Protein AF-Q9GL94-F1 (afdb_monomer)

Mean predicted aligned error: 4.47 Å

Radius of gyration: 18.36 Å; Cα contacts (8 Å, |Δi|>4): 61; chains: 1; bounding box: 44×23×46 Å

InterPro domains:
  IPR001156 Transferrin-like domain [PF00405] (1-81)
  IPR001156 Transferrin-like domain [PR00422] (11-25)
  IPR001156 Transferrin-like domain [PR00422] (27-45)
  IPR001156 Transferrin-like domain [PR00422] (79-81)
  IPR001156 Transferrin-like domain [PS51408] (1-81)

Foldseek 3Di:
DPPDPVCQVVDWAQAPVRDIHGPVCCVVGDPDDDDDDDDDADPPPRPVVVVCVVVVVCCCCANDPRDPVHHPQDDPVDHPD

Solvent-accessible surface area (backbone atoms only — not comparable to full-atom values): 5445 Å² total; per-residue (Å²): 130,78,93,46,76,81,58,47,81,80,45,69,33,70,28,89,85,79,47,74,44,57,62,86,48,43,93,84,35,50,91,76,88,75,82,78,93,77,93,83,64,54,95,74,91,39,53,58,69,58,54,49,52,51,52,55,51,45,46,67,53,16,21,92,89,56,42,91,90,48,47,67,85,58,56,99,88,53,80,98,113

Secondary structure (DSSP, 8-state):
--SSGGGGGG-EEEPTTS-EEEGGGTTTS-S---PPP-----TTT--HHHHHHHHHHHHHHHSTTT-SS--TT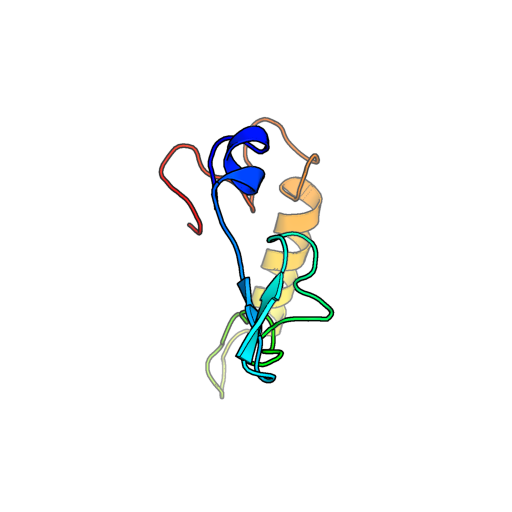-BTTBS--

pLDDT: mean 94.32, std 8.19, range [52.91, 98.69]

Sequence (81 aa):
NLPNEADRDGYELLCRDNTRRPVNEYERCHLARVPSHAVVARSTGGKEDLIWELLNLAQKHFGKGTSEDFQLFSSPHGKDL

Organism: Inia geoffrensis (NCBI:txid9725)

Structure (mmCIF, N/CA/C/O backbone):
data_AF-Q9GL94-F1
#
_entry.id   AF-Q9GL94-F1
#
loop_
_atom_site.group_PDB
_atom_site.id
_atom_site.type_symbol
_atom_site.label_atom_id
_atom_site.label_alt_id
_atom_site.label_comp_id
_atom_site.label_asym_id
_atom_site.label_entity_id
_atom_site.label_seq_id
_atom_site.pdbx_PDB_ins_code
_atom_site.Cartn_x
_atom_site.Car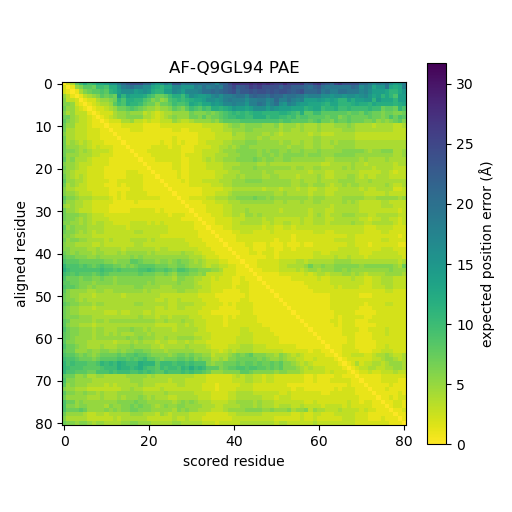tn_y
_atom_site.Cartn_z
_atom_site.occupancy
_atom_site.B_iso_or_equiv
_atom_site.auth_seq_id
_atom_site.auth_comp_id
_atom_site.auth_asym_id
_atom_site.auth_atom_id
_atom_site.pdbx_PDB_model_num
ATOM 1 N N . ASN A 1 1 ? 10.822 -4.779 -1.309 1.00 52.91 1 ASN A N 1
ATOM 2 C CA . ASN A 1 1 ? 11.172 -3.341 -1.327 1.00 52.91 1 ASN A CA 1
ATOM 3 C C . ASN A 1 1 ? 12.658 -3.201 -1.097 1.00 52.91 1 ASN A C 1
ATOM 5 O O . ASN A 1 1 ? 13.146 -3.752 -0.118 1.00 52.91 1 ASN A O 1
ATOM 9 N N . LEU A 1 2 ? 13.368 -2.561 -2.025 1.00 58.53 2 LEU A N 1
ATOM 10 C CA . LEU A 1 2 ? 14.814 -2.373 -1.917 1.00 58.53 2 LEU A CA 1
ATOM 11 C C . LEU A 1 2 ? 15.121 -1.555 -0.649 1.00 58.53 2 LEU A C 1
ATOM 13 O O . LEU A 1 2 ? 14.484 -0.518 -0.455 1.00 58.53 2 LEU A O 1
ATOM 17 N N . PRO A 1 3 ? 16.010 -2.034 0.242 1.00 66.06 3 PRO A N 1
ATOM 18 C CA . PRO A 1 3 ? 16.281 -1.380 1.521 1.00 66.06 3 PRO A CA 1
ATOM 19 C C . PRO A 1 3 ? 16.970 -0.018 1.363 1.00 66.06 3 PRO A C 1
ATOM 21 O O . PRO A 1 3 ? 16.831 0.824 2.246 1.00 66.06 3 PRO A O 1
ATOM 24 N N . ASN A 1 4 ? 17.651 0.218 0.239 1.00 76.69 4 ASN A N 1
ATOM 25 C CA . ASN A 1 4 ? 18.238 1.500 -0.129 1.00 76.69 4 ASN A CA 1
ATOM 26 C C . ASN A 1 4 ? 17.612 2.009 -1.438 1.00 76.69 4 ASN A C 1
ATOM 28 O O . ASN A 1 4 ? 17.492 1.263 -2.410 1.00 76.69 4 ASN A O 1
ATOM 32 N N . GLU A 1 5 ? 17.211 3.283 -1.477 1.00 75.88 5 GLU A N 1
ATOM 33 C CA . GLU A 1 5 ? 16.659 3.892 -2.692 1.00 75.88 5 GLU A CA 1
ATOM 34 C C . GLU A 1 5 ? 17.693 3.989 -3.816 1.00 75.88 5 GLU A C 1
ATOM 36 O O . GLU A 1 5 ? 17.309 3.874 -4.975 1.00 75.88 5 GLU A O 1
ATOM 41 N N . ALA A 1 6 ? 18.982 4.123 -3.487 1.00 80.25 6 ALA A N 1
ATOM 42 C CA . ALA A 1 6 ? 20.062 4.151 -4.476 1.00 80.25 6 ALA A CA 1
ATOM 43 C C . ALA A 1 6 ? 20.194 2.828 -5.252 1.00 80.25 6 ALA A C 1
ATOM 45 O O . ALA A 1 6 ? 20.643 2.821 -6.393 1.00 80.25 6 ALA A O 1
ATOM 46 N N . ASP A 1 7 ? 19.743 1.711 -4.673 1.00 86.69 7 ASP A N 1
ATOM 47 C CA . ASP A 1 7 ? 19.798 0.410 -5.343 1.00 86.69 7 ASP A CA 1
ATOM 48 C C . ASP A 1 7 ? 18.739 0.289 -6.448 1.00 86.69 7 ASP A C 1
ATOM 50 O O . ASP A 1 7 ? 18.802 -0.638 -7.252 1.00 86.69 7 ASP A O 1
ATOM 54 N N . ARG A 1 8 ? 17.755 1.203 -6.506 1.00 88.38 8 ARG A N 1
ATOM 55 C CA . ARG A 1 8 ? 16.670 1.178 -7.503 1.00 88.38 8 ARG A CA 1
ATOM 56 C C . ARG A 1 8 ? 17.187 1.210 -8.938 1.00 88.38 8 ARG A C 1
ATOM 58 O O . ARG A 1 8 ? 16.585 0.556 -9.784 1.00 88.38 8 ARG A O 1
ATOM 65 N N . ASP A 1 9 ? 18.304 1.892 -9.183 1.00 88.12 9 ASP A N 1
ATOM 66 C CA . ASP A 1 9 ? 18.921 2.011 -10.511 1.00 88.12 9 ASP A CA 1
ATOM 67 C C . ASP A 1 9 ? 19.518 0.682 -11.010 1.00 88.12 9 ASP A C 1
ATOM 69 O O . ASP A 1 9 ? 19.747 0.509 -12.205 1.00 88.12 9 ASP A O 1
ATOM 73 N N . GLY A 1 10 ? 19.736 -0.284 -10.110 1.00 92.75 10 GLY A N 1
ATOM 74 C CA . GLY A 1 10 ? 20.187 -1.636 -10.447 1.00 92.75 10 GLY A CA 1
ATOM 75 C C . GLY A 1 10 ? 19.080 -2.571 -10.945 1.00 92.75 10 GLY A C 1
ATOM 76 O O . GLY A 1 10 ? 19.363 -3.732 -11.241 1.00 92.75 10 GLY A O 1
ATOM 77 N N . TYR A 1 11 ? 17.828 -2.105 -11.016 1.00 94.50 11 TYR A N 1
ATOM 78 C CA . TYR A 1 11 ? 16.667 -2.917 -11.381 1.00 94.50 11 TYR A CA 1
ATOM 79 C C . TYR A 1 11 ? 15.794 -2.229 -12.437 1.00 94.50 11 TYR A C 1
ATOM 81 O O . TYR A 1 11 ? 15.708 -1.006 -12.518 1.00 94.50 11 TYR A O 1
ATOM 89 N N . GLU A 1 12 ? 15.081 -3.038 -13.222 1.00 96.25 12 GLU A N 1
ATOM 90 C CA . GLU A 1 12 ? 14.164 -2.585 -14.271 1.00 96.25 12 GLU A CA 1
ATOM 91 C C . GLU A 1 12 ? 12.819 -3.320 -14.171 1.00 96.25 12 GLU A C 1
ATOM 93 O O . GLU A 1 12 ? 12.737 -4.452 -13.686 1.00 96.25 12 GLU A O 1
ATOM 98 N N . LEU A 1 13 ? 11.758 -2.693 -14.675 1.00 97.81 13 LEU A N 1
ATOM 99 C CA . LEU A 1 13 ? 10.442 -3.297 -14.867 1.00 97.81 13 LEU A CA 1
ATOM 100 C C . LEU A 1 13 ? 10.347 -3.929 -16.253 1.00 97.81 13 LEU A C 1
ATOM 102 O O . LEU A 1 13 ? 10.857 -3.387 -17.234 1.00 97.81 13 LEU A O 1
ATOM 106 N N . LEU A 1 14 ? 9.623 -5.044 -16.337 1.00 98.38 14 LEU A N 1
ATOM 107 C CA . LEU A 1 14 ? 9.229 -5.651 -17.604 1.00 98.38 14 LEU A CA 1
ATOM 108 C C . LEU A 1 14 ? 7.874 -5.097 -18.039 1.00 98.38 14 LEU A C 1
ATOM 110 O O . LEU A 1 14 ? 6.882 -5.214 -17.315 1.00 98.38 14 LEU A O 1
ATOM 114 N N . CYS A 1 15 ? 7.833 -4.521 -19.235 1.00 98.44 15 CYS A N 1
ATOM 115 C CA . CYS A 1 15 ? 6.630 -3.923 -19.789 1.00 98.44 15 CYS A CA 1
ATOM 116 C C . CYS A 1 15 ? 5.916 -4.894 -20.736 1.00 98.44 15 CYS A C 1
ATOM 118 O O . CYS A 1 15 ? 6.516 -5.775 -21.352 1.00 98.44 15 CYS A O 1
ATOM 120 N N . ARG A 1 16 ? 4.598 -4.723 -20.875 1.00 98.06 16 ARG A N 1
ATOM 121 C CA . ARG A 1 16 ? 3.750 -5.588 -21.716 1.00 98.06 16 ARG A CA 1
ATOM 122 C C . ARG A 1 16 ? 4.031 -5.455 -23.217 1.00 98.06 16 ARG A C 1
ATOM 124 O O . ARG A 1 16 ? 3.647 -6.330 -23.982 1.00 98.06 16 ARG A O 1
ATOM 131 N N . ASP A 1 17 ? 4.672 -4.365 -23.622 1.00 97.88 17 ASP A N 1
ATOM 132 C CA . ASP A 1 17 ? 5.113 -4.069 -24.989 1.00 97.88 17 ASP A CA 1
ATOM 133 C C . ASP A 1 17 ? 6.516 -4.634 -25.298 1.00 97.88 17 ASP A C 1
ATOM 135 O O . ASP A 1 17 ? 7.134 -4.246 -26.285 1.00 97.88 17 ASP A O 1
ATOM 139 N N . ASN A 1 18 ? 7.017 -5.558 -24.465 1.00 97.69 18 ASN A N 1
ATOM 140 C CA . ASN A 1 18 ? 8.360 -6.143 -24.533 1.00 97.69 18 ASN A CA 1
ATOM 141 C C . ASN A 1 18 ? 9.510 -5.130 -24.371 1.00 97.69 18 ASN A C 1
ATOM 143 O O . ASN A 1 18 ? 10.651 -5.437 -24.716 1.00 97.69 18 ASN A O 1
ATOM 147 N N . THR A 1 19 ? 9.239 -3.942 -23.823 1.00 98.31 19 THR A N 1
ATOM 148 C CA . THR A 1 19 ? 10.276 -2.985 -23.414 1.00 98.31 19 THR A CA 1
ATOM 149 C C . THR A 1 19 ? 10.624 -3.127 -21.929 1.00 98.31 19 THR A C 1
ATOM 151 O O . THR A 1 19 ? 9.990 -3.884 -21.184 1.00 98.31 19 THR A O 1
ATOM 154 N N . ARG A 1 20 ? 11.658 -2.401 -21.492 1.00 97.94 20 ARG A N 1
ATOM 155 C CA . ARG A 1 20 ? 12.039 -2.253 -20.084 1.00 97.94 20 ARG A CA 1
ATOM 156 C C . ARG A 1 20 ? 12.021 -0.789 -19.680 1.00 97.94 20 ARG A C 1
ATOM 158 O O . ARG A 1 20 ? 12.289 0.076 -20.515 1.00 97.94 20 ARG A O 1
ATOM 165 N N . ARG A 1 21 ? 11.696 -0.516 -18.416 1.00 97.31 21 ARG A N 1
ATOM 166 C CA . ARG A 1 21 ? 11.659 0.843 -17.852 1.00 97.31 21 ARG A CA 1
ATOM 167 C C . ARG A 1 21 ? 12.181 0.882 -16.413 1.00 97.31 21 ARG A C 1
ATOM 169 O O . ARG A 1 21 ? 12.110 -0.140 -15.731 1.00 97.31 21 ARG A O 1
ATOM 176 N N . PRO A 1 22 ? 12.653 2.042 -15.924 1.00 95.69 22 PRO A N 1
ATOM 177 C CA . PRO A 1 22 ? 13.042 2.220 -14.526 1.00 95.69 22 PRO A CA 1
ATOM 178 C C . PRO A 1 22 ? 11.917 1.879 -13.534 1.00 95.69 22 PRO A C 1
ATOM 180 O O . PRO A 1 22 ? 10.731 2.043 -13.831 1.00 95.69 22 PRO A O 1
ATOM 183 N N . VAL A 1 23 ? 12.276 1.447 -12.319 1.00 94.19 23 VAL A N 1
ATOM 184 C CA . VAL A 1 23 ? 11.313 0.987 -11.291 1.00 94.19 23 VAL A CA 1
ATOM 185 C C . VAL A 1 23 ? 10.315 2.044 -10.807 1.00 94.19 23 VAL A C 1
ATOM 187 O O . VAL A 1 23 ? 9.268 1.692 -10.267 1.00 94.19 23 VAL A O 1
ATOM 190 N N . ASN A 1 24 ? 10.592 3.332 -11.014 1.00 93.06 24 ASN A N 1
ATOM 191 C CA . ASN A 1 24 ? 9.676 4.429 -10.688 1.00 93.06 24 ASN A CA 1
ATOM 192 C C . ASN A 1 24 ? 8.606 4.686 -11.771 1.00 93.06 24 ASN A C 1
ATOM 194 O O . ASN A 1 24 ? 7.640 5.391 -11.495 1.00 93.06 24 ASN A O 1
ATOM 198 N N . GLU A 1 25 ? 8.710 4.090 -12.966 1.00 96.75 25 GLU A N 1
ATOM 199 C CA . GLU A 1 25 ? 7.726 4.226 -14.057 1.00 96.75 25 GLU A CA 1
ATOM 200 C C . GLU A 1 25 ? 6.587 3.184 -13.996 1.00 96.75 25 GLU A C 1
ATOM 202 O O . GLU A 1 25 ? 5.903 2.927 -14.994 1.00 96.75 25 GLU A O 1
ATOM 207 N N . TYR A 1 26 ? 6.339 2.592 -12.824 1.00 96.19 26 TYR A N 1
ATOM 208 C CA . TYR A 1 26 ? 5.350 1.523 -12.631 1.00 96.19 26 TYR A CA 1
ATOM 209 C C . TYR A 1 26 ? 3.929 1.902 -13.087 1.00 96.19 26 TYR A C 1
ATOM 211 O O . TYR A 1 26 ? 3.176 1.052 -13.560 1.00 96.19 26 TYR A O 1
ATOM 219 N N . GLU A 1 27 ? 3.545 3.182 -13.032 1.00 97.25 27 GLU A N 1
ATOM 220 C CA . GLU A 1 27 ? 2.230 3.638 -13.504 1.00 97.25 27 GLU A CA 1
ATOM 221 C C . GLU A 1 27 ? 2.007 3.400 -15.003 1.00 97.25 27 GLU A C 1
ATOM 223 O O . GLU A 1 27 ? 0.876 3.129 -15.421 1.00 97.25 27 GLU A O 1
ATOM 228 N N . ARG A 1 28 ? 3.083 3.490 -15.798 1.00 97.19 28 ARG A N 1
ATOM 229 C CA . ARG A 1 28 ? 3.087 3.309 -17.258 1.00 97.19 28 ARG A CA 1
ATOM 230 C C . ARG A 1 28 ? 3.568 1.919 -17.676 1.00 97.19 28 ARG A C 1
ATOM 232 O O . ARG A 1 28 ? 3.262 1.491 -18.784 1.00 97.19 28 ARG A O 1
ATOM 239 N N . CYS A 1 29 ? 4.285 1.213 -16.805 1.00 97.88 29 CYS A N 1
ATOM 240 C CA . CYS A 1 29 ? 4.798 -0.130 -17.053 1.00 97.88 29 CYS A CA 1
ATOM 241 C C . CYS A 1 29 ? 4.554 -1.052 -15.857 1.00 97.88 29 CYS A C 1
ATOM 243 O O . CYS A 1 29 ? 5.302 -1.082 -14.888 1.00 97.88 29 CYS A O 1
ATOM 245 N N . HIS A 1 30 ? 3.468 -1.813 -15.952 1.00 97.94 30 HIS A N 1
ATOM 246 C CA . HIS A 1 30 ? 3.045 -2.822 -14.988 1.00 97.94 30 HIS A CA 1
ATOM 247 C C . HIS A 1 30 ? 2.304 -3.945 -15.722 1.00 97.94 30 HIS A C 1
ATOM 249 O O . HIS A 1 30 ? 1.832 -3.773 -16.849 1.00 97.94 30 HIS A O 1
ATOM 255 N N . LEU A 1 31 ? 2.166 -5.096 -15.066 1.00 98.00 31 LEU A N 1
ATOM 256 C CA . LEU A 1 31 ? 1.429 -6.235 -15.620 1.00 98.00 31 LEU A CA 1
ATOM 257 C C . LEU A 1 31 ? -0.088 -6.020 -15.537 1.00 98.00 31 LEU A C 1
ATOM 259 O O . LEU A 1 31 ? -0.804 -6.224 -16.515 1.00 98.00 31 LEU A O 1
ATOM 263 N N . ALA A 1 32 ? -0.568 -5.576 -14.376 1.00 97.44 32 ALA A N 1
ATOM 264 C CA . ALA A 1 32 ? -1.964 -5.243 -14.114 1.00 97.44 32 ALA A CA 1
ATOM 265 C C . ALA A 1 32 ? -2.068 -4.281 -12.919 1.00 97.44 32 ALA A C 1
ATOM 267 O O . ALA A 1 32 ? -1.124 -4.149 -12.141 1.00 97.44 32 ALA A O 1
ATOM 268 N N . ARG A 1 33 ? -3.224 -3.628 -12.768 1.00 97.31 33 ARG A N 1
ATOM 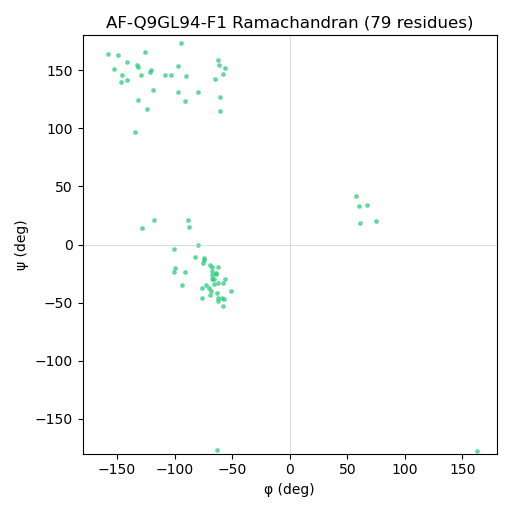269 C CA . ARG A 1 33 ? -3.599 -2.917 -11.540 1.00 97.31 33 ARG A CA 1
ATOM 270 C C . ARG A 1 33 ? -4.490 -3.833 -10.713 1.00 97.31 33 ARG A C 1
ATOM 272 O O . ARG A 1 33 ? -5.440 -4.396 -11.253 1.00 97.31 33 ARG A O 1
ATOM 279 N N . VAL A 1 34 ? -4.179 -3.976 -9.430 1.00 97.12 34 VAL A N 1
ATOM 280 C CA . VAL A 1 34 ? -4.917 -4.839 -8.500 1.00 97.12 34 VAL A CA 1
ATOM 281 C C . VAL A 1 34 ? -5.485 -4.014 -7.343 1.00 97.12 34 VAL A C 1
ATOM 283 O O . VAL A 1 34 ? -4.894 -2.988 -6.998 1.00 97.12 34 VAL A O 1
ATOM 286 N N . PRO A 1 35 ? -6.622 -4.419 -6.751 1.00 98.12 35 PRO A N 1
ATOM 287 C CA . PRO A 1 35 ? -7.133 -3.790 -5.538 1.00 98.12 35 PRO A CA 1
ATOM 288 C C . PRO A 1 35 ? -6.152 -3.919 -4.367 1.00 98.12 35 PRO A C 1
ATOM 290 O O . PRO A 1 35 ? -5.372 -4.870 -4.301 1.00 98.12 35 PRO A O 1
ATOM 293 N N . SER A 1 36 ? -6.232 -2.986 -3.418 1.00 97.62 36 SER A N 1
ATOM 294 C CA . SER A 1 36 ? -5.511 -3.078 -2.145 1.00 97.62 36 SER A CA 1
ATOM 295 C C . SER A 1 36 ? -5.950 -4.300 -1.331 1.00 97.62 36 SER A C 1
ATOM 297 O O . SER A 1 36 ? -7.063 -4.805 -1.496 1.00 97.62 36 SER A O 1
ATOM 299 N N . HIS A 1 37 ? -5.100 -4.741 -0.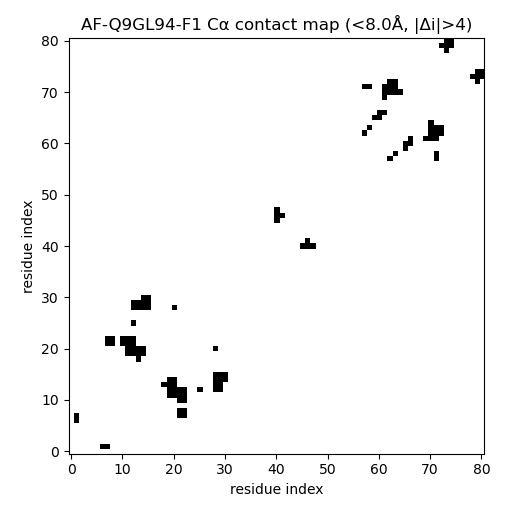401 1.00 97.94 37 HIS A N 1
ATOM 300 C CA . HIS A 1 37 ? -5.490 -5.729 0.606 1.00 97.94 37 HIS A CA 1
ATOM 301 C C . HIS A 1 37 ? -6.686 -5.231 1.431 1.00 97.94 37 HIS A C 1
ATOM 303 O O . HIS A 1 37 ? -6.818 -4.034 1.690 1.00 97.94 37 HIS A O 1
ATOM 309 N N . ALA A 1 38 ? -7.540 -6.162 1.857 1.00 97.94 38 ALA A N 1
ATOM 310 C CA . ALA A 1 38 ? -8.747 -5.867 2.616 1.00 97.94 38 ALA A CA 1
ATOM 311 C C . ALA A 1 38 ? -8.833 -6.730 3.877 1.00 97.94 38 ALA A C 1
ATOM 313 O O . ALA A 1 38 ? -8.444 -7.899 3.877 1.00 97.94 38 ALA A O 1
ATOM 314 N N . VAL A 1 39 ? -9.393 -6.152 4.938 1.00 98.06 39 VAL A N 1
ATOM 315 C CA . VAL A 1 39 ? -9.794 -6.895 6.135 1.00 98.06 39 VAL A CA 1
ATOM 316 C C . VAL A 1 39 ? -11.126 -7.577 5.846 1.00 98.06 39 VAL A C 1
ATOM 318 O O . VAL A 1 39 ? -12.059 -6.944 5.353 1.00 98.06 39 VAL A O 1
ATOM 321 N N . VAL A 1 40 ? -11.214 -8.870 6.145 1.00 97.88 40 VAL A N 1
ATOM 322 C CA . VAL A 1 40 ? -12.422 -9.673 5.930 1.00 97.88 40 VAL A CA 1
ATOM 323 C C . VAL A 1 40 ? -13.088 -10.021 7.256 1.00 97.88 40 VAL A C 1
ATOM 325 O O . VAL A 1 40 ? -12.421 -10.248 8.264 1.00 97.88 40 VAL A O 1
ATOM 328 N N . ALA A 1 41 ? -14.416 -10.094 7.237 1.00 98.06 41 ALA A N 1
ATOM 329 C CA . ALA A 1 41 ? -15.240 -10.520 8.361 1.00 98.06 41 ALA A CA 1
ATOM 330 C C . ALA A 1 41 ? -16.170 -11.662 7.931 1.00 98.06 41 ALA A C 1
ATOM 332 O O . ALA A 1 41 ? -16.349 -11.939 6.743 1.00 98.06 41 ALA A O 1
ATOM 333 N N . ARG A 1 42 ? -16.769 -12.349 8.907 1.00 98.38 42 ARG A N 1
ATOM 334 C CA . ARG A 1 42 ? -17.785 -13.372 8.630 1.00 98.38 42 ARG A CA 1
ATOM 335 C C . ARG A 1 42 ? -19.015 -12.718 7.994 1.00 98.38 42 ARG A C 1
ATOM 337 O O . ARG A 1 42 ? -19.429 -11.653 8.429 1.00 98.38 42 ARG A O 1
ATOM 344 N N . SER A 1 43 ? -19.644 -13.400 7.039 1.00 97.06 43 SER A N 1
ATOM 345 C CA . SER A 1 43 ? -20.834 -12.898 6.336 1.00 97.06 43 SER A CA 1
ATOM 346 C C . SER A 1 43 ? -22.071 -12.701 7.221 1.00 97.06 43 SER A C 1
ATOM 348 O O . SER A 1 43 ? -22.930 -11.893 6.893 1.00 97.06 43 SER A O 1
ATOM 350 N N . THR A 1 44 ? -22.185 -13.423 8.336 1.00 96.25 44 THR A N 1
ATOM 351 C CA . THR A 1 44 ? -23.272 -13.265 9.315 1.00 96.25 44 THR A CA 1
ATOM 352 C C . THR A 1 44 ? -22.707 -13.187 10.725 1.00 96.25 44 THR A C 1
ATOM 354 O O . THR A 1 44 ? -22.007 -14.108 11.158 1.00 96.25 4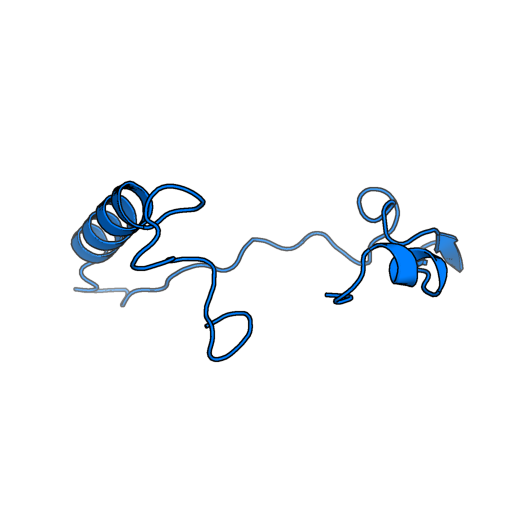4 THR A O 1
ATOM 357 N N . GLY A 1 45 ? -23.030 -12.111 11.450 1.00 95.88 45 GLY A N 1
ATOM 358 C CA . GLY A 1 45 ? -22.516 -11.863 12.802 1.00 95.88 45 GLY A CA 1
ATOM 359 C C . GLY A 1 45 ? -21.010 -11.581 12.829 1.00 95.88 45 GLY A C 1
ATOM 360 O O . GLY A 1 45 ? -20.327 -12.013 13.758 1.00 95.88 45 GLY A O 1
ATOM 361 N N . GLY A 1 46 ? -20.486 -10.926 11.786 1.00 97.31 46 GLY A N 1
ATOM 362 C CA . GLY A 1 46 ? -19.058 -10.678 11.579 1.00 97.31 46 GLY A CA 1
ATOM 363 C C . GLY A 1 46 ? -18.456 -9.591 12.462 1.00 97.31 46 GLY A C 1
ATOM 364 O O . GLY A 1 46 ? -17.235 -9.566 12.609 1.00 97.31 46 GLY A O 1
ATOM 365 N N . LYS A 1 47 ? -19.296 -8.759 13.091 1.00 98.38 47 LYS A N 1
ATOM 366 C CA . LYS A 1 47 ? -18.879 -7.596 13.893 1.00 98.38 47 LYS A CA 1
ATOM 367 C C . LYS A 1 47 ? -18.092 -6.574 13.066 1.00 98.38 47 LYS A C 1
ATOM 369 O O . LYS A 1 47 ? -17.189 -5.921 13.579 1.00 98.38 47 LYS A O 1
ATOM 374 N N . GLU A 1 48 ? -18.439 -6.446 11.795 1.00 97.81 48 GLU A N 1
ATOM 375 C CA . GLU A 1 48 ? -17.854 -5.527 10.825 1.00 97.81 48 GLU A CA 1
ATOM 376 C C . GLU A 1 48 ? -17.807 -4.078 11.335 1.00 97.81 48 GLU A C 1
ATOM 378 O O . GLU A 1 48 ? -16.772 -3.429 11.199 1.00 97.81 48 GLU A O 1
ATOM 383 N N . ASP A 1 49 ? -18.853 -3.618 12.028 1.00 98.19 49 ASP A N 1
ATOM 384 C CA . ASP A 1 49 ? -18.898 -2.278 12.625 1.00 98.19 49 ASP A CA 1
ATOM 385 C C . ASP A 1 49 ? -17.823 -2.089 13.706 1.00 98.19 49 ASP A C 1
ATOM 387 O O . ASP A 1 49 ? -17.141 -1.066 13.741 1.00 98.19 49 ASP A O 1
ATOM 391 N N . LEU A 1 50 ? -17.609 -3.105 14.552 1.00 98.62 50 LEU A N 1
ATOM 392 C CA . LEU A 1 50 ? -16.587 -3.070 15.604 1.00 98.62 50 LEU A CA 1
ATOM 393 C C . LEU A 1 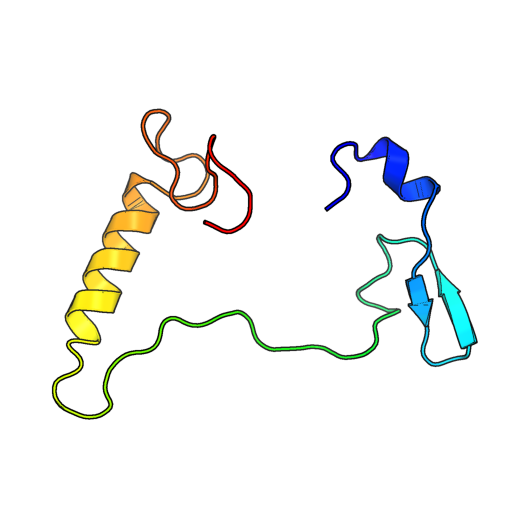50 ? -15.174 -3.204 15.028 1.00 98.62 50 LEU A C 1
ATOM 395 O O . LEU A 1 50 ? -14.241 -2.598 15.547 1.00 98.62 50 LEU A O 1
ATOM 399 N N . ILE A 1 51 ? -15.003 -3.988 13.958 1.00 98.62 51 ILE A N 1
ATOM 400 C CA . ILE A 1 51 ? -13.728 -4.081 13.234 1.00 98.62 51 ILE A CA 1
ATOM 401 C C . ILE A 1 51 ? -13.372 -2.710 12.653 1.00 98.62 51 ILE A C 1
ATOM 403 O O . ILE A 1 51 ? -12.239 -2.254 12.809 1.00 98.62 51 ILE A O 1
ATOM 407 N N . TRP A 1 52 ? -14.335 -2.036 12.023 1.00 98.50 52 TRP A N 1
ATOM 408 C CA . TRP A 1 52 ? -14.136 -0.691 11.501 1.00 98.50 52 TRP A CA 1
ATOM 409 C C . TRP A 1 52 ? -13.816 0.314 12.610 1.00 98.50 52 TRP A C 1
ATOM 411 O O . TRP A 1 52 ? -12.838 1.050 12.491 1.00 98.50 52 TRP A O 1
ATOM 421 N N . GLU A 1 53 ? -14.588 0.326 13.699 1.00 98.69 53 GLU A N 1
ATOM 422 C CA . GLU A 1 53 ? -14.354 1.217 14.839 1.00 98.69 53 GLU A CA 1
ATOM 423 C C . GLU A 1 53 ? -12.947 1.027 15.421 1.00 98.69 53 GLU A C 1
ATOM 425 O O . GLU A 1 53 ? -12.211 2.004 15.594 1.00 98.69 53 GLU A O 1
ATOM 430 N N . LEU A 1 54 ? -12.540 -0.228 15.640 1.00 98.69 54 LEU A N 1
ATOM 431 C CA . LEU A 1 54 ? -11.209 -0.577 16.126 1.00 98.69 54 LEU A CA 1
ATOM 432 C C . LEU A 1 54 ? -10.115 -0.041 15.199 1.00 98.69 54 LEU A C 1
ATOM 434 O O . LEU A 1 54 ? -9.207 0.647 15.662 1.00 98.69 54 LEU A O 1
ATOM 438 N N . LEU A 1 55 ? -10.191 -0.342 13.899 1.00 98.50 55 LEU A N 1
ATOM 439 C CA . LEU A 1 55 ? -9.175 0.081 12.931 1.00 98.50 55 LEU A CA 1
ATOM 440 C C . LEU A 1 55 ? -9.149 1.602 12.763 1.00 98.50 55 LEU A C 1
ATOM 442 O O . LEU A 1 55 ? -8.076 2.183 12.604 1.00 98.50 55 LEU A O 1
ATOM 446 N N . ASN A 1 56 ? -10.306 2.259 12.862 1.00 98.44 56 ASN A N 1
ATOM 447 C CA . ASN A 1 56 ? -10.409 3.707 12.776 1.00 98.44 56 ASN A CA 1
ATOM 448 C C . ASN A 1 56 ? -9.768 4.413 13.982 1.00 98.44 56 ASN A C 1
ATOM 450 O O . ASN A 1 56 ? -9.075 5.419 13.822 1.00 98.44 56 ASN A O 1
ATOM 454 N N . LEU A 1 57 ? -9.947 3.873 15.188 1.00 98.38 57 LEU A N 1
ATOM 455 C CA . LEU A 1 57 ? -9.245 4.358 16.377 1.00 98.38 57 LEU A CA 1
ATOM 456 C C . LEU A 1 57 ? -7.748 4.037 16.302 1.00 98.38 57 LEU A C 1
ATOM 458 O O . LEU A 1 57 ? -6.921 4.910 16.569 1.00 98.38 57 LEU A O 1
ATOM 462 N N . ALA A 1 58 ? -7.390 2.825 15.875 1.00 98.00 58 ALA A N 1
ATOM 463 C CA . ALA A 1 58 ? -6.002 2.400 15.754 1.00 98.00 58 ALA A CA 1
ATOM 464 C C . ALA A 1 58 ? -5.211 3.303 14.800 1.00 98.00 58 ALA A C 1
ATOM 466 O O . ALA A 1 58 ? -4.140 3.769 15.172 1.00 98.00 58 ALA A O 1
ATOM 467 N N . GLN A 1 59 ? -5.740 3.635 13.617 1.00 97.75 59 GLN A N 1
ATOM 468 C CA . GLN A 1 59 ? -5.047 4.539 12.688 1.00 97.75 59 GLN A CA 1
ATOM 469 C C . GLN A 1 59 ? -4.948 5.981 13.208 1.00 97.75 59 GLN A C 1
ATOM 471 O O . GLN A 1 59 ? -4.000 6.687 12.881 1.00 97.75 59 GLN A O 1
ATOM 476 N N . LYS A 1 60 ? -5.907 6.436 14.025 1.00 97.75 60 LYS A N 1
ATOM 477 C CA . LYS A 1 60 ? -5.879 7.785 14.602 1.00 97.75 60 LYS A CA 1
ATOM 478 C C . LYS A 1 60 ? -4.775 7.931 15.651 1.00 97.75 60 LYS A C 1
ATOM 480 O O . LYS A 1 60 ? -4.166 8.992 15.742 1.00 97.75 60 LYS A O 1
ATOM 485 N N . HIS A 1 61 ? -4.542 6.886 16.442 1.00 97.88 61 HIS A N 1
ATOM 486 C CA . HIS A 1 61 ? -3.558 6.901 17.526 1.00 97.88 61 HIS A CA 1
ATOM 487 C C . HIS A 1 61 ? -2.184 6.376 17.099 1.00 97.88 61 HIS A C 1
ATOM 489 O O . HIS A 1 61 ? -1.166 6.910 17.529 1.00 97.88 61 HIS A O 1
ATOM 495 N N . PHE A 1 62 ? -2.145 5.385 16.212 1.00 98.00 62 PHE A N 1
ATOM 496 C CA . PHE A 1 62 ? -0.939 4.642 15.835 1.00 98.00 62 PHE A CA 1
ATOM 497 C C . PHE A 1 62 ? -0.716 4.571 14.320 1.00 98.00 62 PHE A C 1
ATOM 499 O O . PHE A 1 62 ? 0.066 3.755 13.841 1.00 98.00 62 PHE A O 1
ATOM 506 N N . GLY A 1 63 ? -1.420 5.386 13.538 1.00 96.69 63 GLY 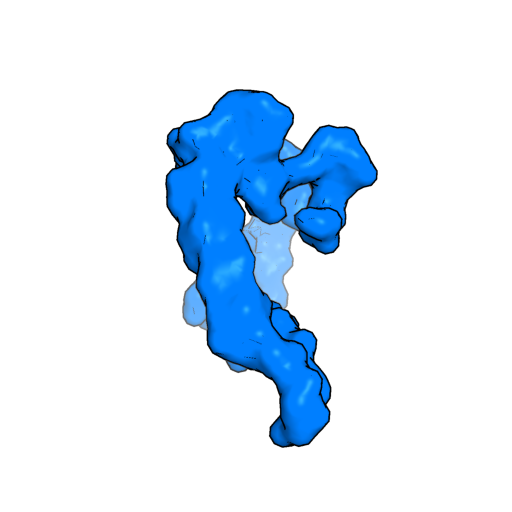A N 1
ATOM 507 C CA . GLY A 1 63 ? -1.147 5.537 12.117 1.00 96.69 63 GLY A CA 1
ATOM 508 C C . GLY A 1 63 ? 0.243 6.113 11.841 1.00 96.69 63 GLY A C 1
ATOM 509 O O . GLY A 1 63 ? 1.059 6.372 12.725 1.00 96.69 63 GLY A O 1
ATOM 510 N N . LYS A 1 64 ? 0.530 6.332 10.559 1.00 96.00 64 LYS A N 1
ATOM 511 C CA . LYS A 1 64 ? 1.838 6.825 10.128 1.00 96.00 64 LYS A CA 1
ATOM 512 C C . LYS A 1 64 ? 2.135 8.197 10.752 1.00 96.00 64 LYS A C 1
ATOM 514 O O . LYS A 1 64 ? 1.480 9.177 10.410 1.00 96.00 64 LYS A O 1
ATOM 519 N N . GLY A 1 65 ? 3.158 8.258 11.605 1.00 92.94 65 GLY A N 1
ATOM 520 C CA . GLY A 1 65 ? 3.632 9.502 12.221 1.00 92.94 65 GLY A CA 1
ATOM 521 C C . GLY A 1 65 ? 2.742 10.047 13.342 1.00 92.94 65 GLY A C 1
ATOM 522 O O . GLY A 1 65 ? 2.809 11.240 13.621 1.00 92.94 65 GLY A O 1
ATOM 523 N N . THR A 1 66 ? 1.892 9.217 13.960 1.00 94.75 66 THR A N 1
ATOM 524 C CA . THR A 1 66 ? 1.007 9.656 15.058 1.00 94.75 66 THR A CA 1
ATOM 525 C C . THR A 1 66 ? 1.511 9.285 16.455 1.00 94.75 66 THR A C 1
ATOM 527 O O . THR A 1 66 ? 1.126 9.936 17.421 1.00 94.75 66 THR A O 1
ATOM 530 N N . SER A 1 67 ? 2.349 8.253 16.584 1.00 94.38 67 SER A N 1
ATOM 531 C CA . SER A 1 67 ? 2.920 7.785 17.855 1.00 94.38 67 SER A CA 1
ATOM 532 C C . SER A 1 67 ? 4.333 7.254 17.632 1.00 94.38 67 SER A C 1
ATOM 534 O O . SER A 1 67 ? 4.601 6.670 16.589 1.00 94.38 67 SER A O 1
ATOM 536 N N . GLU A 1 68 ? 5.219 7.440 18.610 1.00 92.19 68 GLU A N 1
ATOM 537 C CA . GLU A 1 68 ? 6.569 6.856 18.617 1.00 92.19 68 GLU A CA 1
ATOM 538 C C . GLU A 1 68 ? 6.604 5.486 19.319 1.00 92.19 68 GLU A C 1
ATOM 540 O O . GLU A 1 68 ? 7.463 4.660 19.019 1.00 92.19 68 GLU A O 1
ATOM 545 N N . ASP A 1 69 ? 5.650 5.220 20.218 1.00 94.19 69 ASP A N 1
ATOM 546 C CA . ASP A 1 69 ? 5.626 4.006 21.045 1.00 94.19 69 ASP A CA 1
ATOM 547 C C . ASP A 1 69 ? 5.167 2.775 20.252 1.00 94.19 69 ASP A C 1
ATOM 549 O O . ASP A 1 69 ? 5.658 1.664 20.458 1.00 94.19 69 ASP A O 1
ATOM 553 N N . PHE A 1 70 ? 4.205 2.963 19.345 1.00 96.56 70 PHE A N 1
ATOM 554 C CA . PHE A 1 70 ? 3.673 1.902 18.496 1.00 96.56 70 PHE A CA 1
ATOM 555 C C . PHE A 1 70 ? 3.264 2.438 17.120 1.00 96.56 70 PHE A C 1
ATOM 557 O O . PHE A 1 70 ? 2.675 3.511 17.001 1.00 96.56 70 PHE A O 1
ATOM 564 N N . GLN A 1 71 ? 3.551 1.652 16.080 1.00 97.00 71 GLN A N 1
ATOM 565 C CA . GLN A 1 71 ? 3.305 1.992 14.682 1.00 97.00 71 GLN A CA 1
ATOM 566 C C . GLN A 1 71 ? 2.436 0.906 14.041 1.00 97.00 71 GLN A C 1
ATOM 568 O O . GLN A 1 71 ? 2.870 -0.229 13.885 1.00 97.00 71 GLN A O 1
ATOM 573 N N . LEU A 1 72 ? 1.229 1.252 13.600 1.00 97.75 72 LEU A N 1
ATOM 574 C CA . LEU A 1 72 ? 0.297 0.307 12.974 1.00 97.75 72 LEU A CA 1
ATOM 575 C C . LEU A 1 72 ? 0.792 -0.199 11.610 1.00 97.75 72 LEU A C 1
ATOM 577 O O . LEU A 1 72 ? 0.412 -1.280 11.180 1.00 97.75 72 LEU A O 1
ATOM 581 N N . PHE A 1 73 ? 1.628 0.583 10.922 1.00 96.88 73 PHE A N 1
ATOM 582 C CA . PHE A 1 73 ? 2.109 0.281 9.567 1.00 96.88 73 PHE A CA 1
ATOM 583 C C . PHE A 1 73 ? 3.634 0.107 9.489 1.00 96.88 73 PHE A C 1
ATOM 585 O O . PHE A 1 73 ? 4.227 0.266 8.420 1.00 96.88 73 PHE A O 1
ATOM 592 N N . SER A 1 74 ? 4.299 -0.182 10.613 1.00 94.94 74 SER A N 1
ATOM 593 C CA . SER A 1 74 ? 5.706 -0.598 10.621 1.00 94.94 74 SER A CA 1
ATOM 594 C C . SER A 1 74 ? 6.018 -1.473 11.835 1.00 94.94 74 SER A C 1
ATOM 596 O O . SER A 1 74 ? 5.386 -1.340 12.874 1.00 94.94 74 SER A O 1
ATOM 598 N N . SER A 1 75 ? 6.994 -2.374 11.714 1.00 94.75 75 SER A N 1
ATOM 599 C CA . SER A 1 75 ? 7.343 -3.308 12.787 1.00 94.75 75 SER A CA 1
ATOM 600 C C . SER A 1 75 ? 8.858 -3.507 12.881 1.00 94.75 75 SER A C 1
ATOM 602 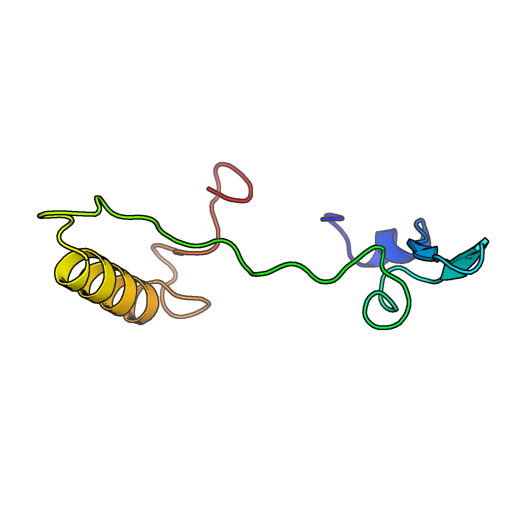O O . SER A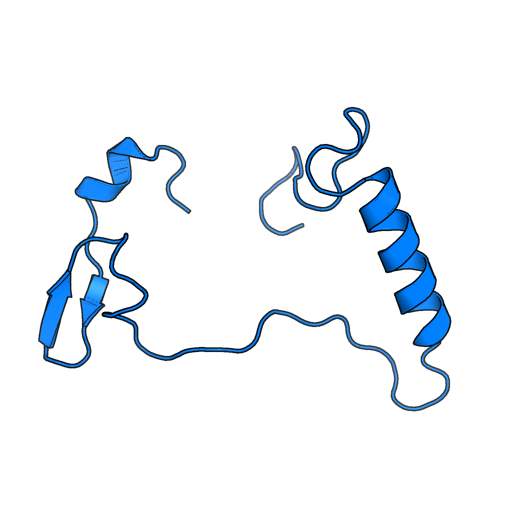 1 75 ? 9.523 -3.604 11.844 1.00 94.75 75 SER A O 1
ATOM 604 N N . PRO A 1 76 ? 9.422 -3.619 14.100 1.00 94.62 76 PRO A N 1
ATOM 605 C CA . PRO A 1 76 ? 10.817 -4.011 14.292 1.00 94.62 76 PRO A CA 1
ATOM 606 C C . PRO A 1 76 ? 11.049 -5.510 14.037 1.00 94.62 76 PRO A C 1
ATOM 608 O O . PRO A 1 76 ? 12.194 -5.946 13.944 1.00 94.62 76 PRO A O 1
ATOM 611 N N . HIS A 1 77 ? 9.983 -6.307 13.919 1.00 96.38 77 HIS A N 1
ATOM 612 C CA . HIS A 1 77 ? 10.056 -7.766 13.809 1.00 96.38 77 HIS A CA 1
ATOM 613 C C . HIS A 1 77 ? 9.913 -8.292 12.374 1.00 96.38 77 HIS A C 1
ATOM 615 O O . HIS A 1 77 ? 10.020 -9.497 12.157 1.00 96.38 77 HIS A O 1
ATOM 621 N N . GLY A 1 78 ? 9.671 -7.426 11.385 1.00 93.62 78 GLY A N 1
ATOM 622 C CA . GLY A 1 78 ? 9.485 -7.846 9.997 1.00 93.62 78 GLY A CA 1
ATOM 623 C C . GLY A 1 78 ? 8.812 -6.793 9.122 1.00 93.62 78 GLY A C 1
ATOM 624 O O . GLY A 1 78 ? 8.524 -5.680 9.560 1.00 93.62 78 GLY A O 1
ATOM 625 N N . LYS A 1 79 ? 8.583 -7.146 7.855 1.00 92.94 79 LYS A N 1
ATOM 626 C CA . LYS A 1 79 ? 7.786 -6.354 6.908 1.00 92.94 79 LYS A CA 1
ATOM 627 C C . LYS A 1 79 ? 6.409 -6.996 6.759 1.00 92.94 79 LYS A C 1
ATOM 629 O O . LYS A 1 79 ? 6.319 -8.217 6.806 1.00 92.94 79 LYS A O 1
ATOM 634 N N . ASP A 1 80 ? 5.394 -6.157 6.568 1.00 93.31 80 ASP A N 1
ATOM 635 C CA . ASP A 1 80 ? 4.007 -6.561 6.304 1.00 93.31 80 ASP A CA 1
ATOM 636 C C . ASP A 1 80 ? 3.396 -7.458 7.405 1.00 93.31 80 ASP A C 1
ATOM 638 O O . ASP A 1 80 ? 2.713 -8.440 7.112 1.00 93.31 80 ASP A O 1
ATOM 642 N N . LEU A 1 81 ? 3.676 -7.106 8.671 1.00 92.31 81 LEU A N 1
ATOM 643 C CA . LEU A 1 81 ? 3.089 -7.694 9.885 1.00 92.31 81 LEU A CA 1
ATOM 644 C C . LEU A 1 81 ? 1.894 -6.879 10.381 1.00 92.31 81 LEU A C 1
ATOM 646 O O . LEU A 1 81 ? 1.994 -5.632 10.318 1.00 92.31 81 LEU A O 1
#

Nearest PDB structures (foldseek):
  1d3k-assembly1_A  TM=9.562E-01  e=8.333E-09  Homo sapiens
  1d4n-assembly1_A  TM=9.570E-01  e=8.914E-09  Homo sapiens
  1n7x-assembly1_A  TM=9.605E-01  e=1.020E-08  Homo sapiens
  1fqe-assembly1_A  TM=9.655E-01  e=1.167E-08  Homo sapiens
  1lfg-assembly1_A  TM=9.346E-01  e=2.588E-07  Homo sapiens